Protein AF-A0A9D4HW68-F1 (afdb_monomer)

Structure (mmCIF, N/CA/C/O backbone):
data_AF-A0A9D4HW68-F1
#
_entry.id   AF-A0A9D4HW68-F1
#
loop_
_atom_site.group_PDB
_atom_site.id
_atom_site.type_symbol
_atom_site.label_atom_id
_atom_site.label_alt_id
_atom_site.label_comp_id
_atom_site.label_asym_id
_atom_site.label_entity_id
_atom_site.label_seq_id
_atom_site.pdbx_PDB_ins_code
_atom_site.Cartn_x
_atom_site.Cartn_y
_atom_site.Cartn_z
_atom_site.occupancy
_atom_site.B_iso_or_equiv
_atom_site.auth_seq_id
_atom_site.auth_comp_id
_atom_site.auth_asym_id
_atom_site.auth_atom_id
_atom_site.pdbx_PDB_model_num
ATOM 1 N N . MET A 1 1 ? -2.880 14.284 8.108 1.00 60.56 1 MET A N 1
ATOM 2 C CA . MET A 1 1 ? -2.628 14.712 6.716 1.00 60.56 1 MET A CA 1
ATOM 3 C C . MET A 1 1 ? -1.375 14.032 6.168 1.00 60.56 1 MET A C 1
ATOM 5 O O . MET A 1 1 ? -1.519 13.169 5.321 1.00 60.56 1 MET A O 1
ATOM 9 N N . PHE A 1 2 ? -0.186 14.292 6.727 1.00 69.06 2 PHE A N 1
ATOM 10 C CA . PHE A 1 2 ? 1.094 13.777 6.205 1.00 69.06 2 PHE A CA 1
ATOM 11 C C . PHE A 1 2 ? 1.232 12.243 6.124 1.00 69.06 2 PHE A C 1
ATOM 13 O O . PHE A 1 2 ? 1.839 11.747 5.183 1.00 69.06 2 PHE A O 1
ATOM 20 N N . LEU A 1 3 ? 0.624 11.479 7.042 1.00 68.94 3 LEU A N 1
ATOM 21 C CA . LEU A 1 3 ? 0.667 10.005 7.008 1.00 68.94 3 LEU A CA 1
ATOM 22 C C . LEU A 1 3 ? -0.095 9.397 5.819 1.00 68.94 3 LEU A C 1
ATOM 24 O O . LEU A 1 3 ? 0.363 8.430 5.222 1.00 68.94 3 LEU A O 1
ATOM 28 N N . LEU A 1 4 ? -1.231 9.990 5.441 1.00 70.19 4 LEU A N 1
ATOM 29 C CA . LEU A 1 4 ? -2.014 9.549 4.279 1.00 70.19 4 LEU A CA 1
ATOM 30 C C . LEU A 1 4 ? -1.253 9.823 2.988 1.00 70.19 4 LEU A C 1
ATOM 32 O O . LEU A 1 4 ? -1.194 8.984 2.095 1.00 70.19 4 LEU A O 1
ATOM 36 N N . THR A 1 5 ? -0.625 10.996 2.927 1.00 74.44 5 THR A N 1
ATOM 37 C CA . THR A 1 5 ? 0.241 11.381 1.821 1.00 74.44 5 THR A CA 1
ATOM 38 C C . THR A 1 5 ? 1.431 10.426 1.715 1.00 74.44 5 THR A C 1
ATOM 40 O O . THR A 1 5 ? 1.705 9.940 0.628 1.00 74.44 5 THR A O 1
ATOM 43 N N . GLY A 1 6 ? 2.088 10.074 2.825 1.00 79.12 6 GLY A N 1
ATOM 44 C CA . GLY A 1 6 ? 3.219 9.138 2.826 1.00 79.12 6 GLY A CA 1
ATOM 45 C C . GLY A 1 6 ? 2.871 7.749 2.280 1.00 79.12 6 GLY A C 1
ATOM 46 O O . 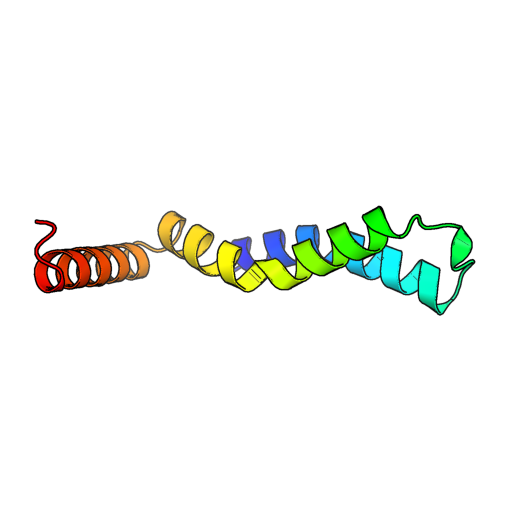GLY A 1 6 ? 3.577 7.236 1.417 1.00 79.12 6 GLY A O 1
ATOM 47 N N . VAL A 1 7 ? 1.749 7.166 2.715 1.00 79.19 7 VAL A N 1
ATOM 48 C CA . VAL A 1 7 ? 1.295 5.856 2.209 1.00 79.19 7 VAL A CA 1
ATOM 49 C C . VAL A 1 7 ? 0.918 5.927 0.728 1.00 79.19 7 VAL A C 1
ATOM 51 O O . VAL A 1 7 ? 1.247 5.015 -0.026 1.00 79.19 7 VAL A O 1
ATOM 54 N N . ASN A 1 8 ? 0.303 7.031 0.287 1.00 79.44 8 ASN A N 1
ATOM 55 C CA . ASN A 1 8 ? 0.010 7.262 -1.126 1.00 79.44 8 ASN A CA 1
ATOM 56 C C . ASN A 1 8 ? 1.277 7.190 -1.987 1.00 79.44 8 ASN A C 1
ATOM 58 O O . ASN A 1 8 ? 1.300 6.461 -2.970 1.00 79.44 8 ASN A O 1
ATOM 62 N N . TRP A 1 9 ? 2.346 7.887 -1.596 1.00 82.44 9 TRP A N 1
ATOM 63 C CA . TRP A 1 9 ? 3.602 7.859 -2.349 1.00 82.44 9 TRP A CA 1
ATOM 64 C C . TRP A 1 9 ? 4.200 6.453 -2.423 1.00 82.44 9 TRP A C 1
ATOM 66 O O . TRP A 1 9 ? 4.645 6.045 -3.491 1.00 82.44 9 TRP A O 1
ATOM 76 N N . ILE A 1 10 ? 4.157 5.677 -1.339 1.00 83.31 10 ILE A N 1
ATOM 77 C CA . ILE A 1 10 ? 4.714 4.315 -1.316 1.00 83.31 10 ILE A CA 1
ATOM 78 C C . ILE A 1 10 ? 3.931 3.367 -2.232 1.00 83.31 10 ILE A C 1
ATOM 80 O O . ILE A 1 10 ? 4.534 2.564 -2.936 1.00 83.31 10 ILE A O 1
ATOM 84 N N . VAL A 1 11 ? 2.602 3.469 -2.249 1.00 83.94 11 VAL A N 1
ATOM 85 C CA . VAL A 1 11 ? 1.743 2.596 -3.065 1.00 83.94 11 VAL A CA 1
ATOM 86 C C . VAL A 1 11 ? 1.759 3.005 -4.543 1.00 83.94 11 VAL A C 1
ATOM 88 O O . VAL A 1 11 ? 1.761 2.144 -5.420 1.00 83.94 11 VAL A O 1
ATOM 91 N N . TRP A 1 12 ? 1.813 4.306 -4.838 1.00 86.31 12 TRP A N 1
ATOM 92 C CA . TRP A 1 12 ? 1.779 4.813 -6.213 1.00 86.31 12 TRP A CA 1
ATOM 93 C C . TRP A 1 12 ? 3.133 4.813 -6.918 1.00 86.31 12 TRP A C 1
ATOM 95 O O . TRP A 1 12 ? 3.158 4.722 -8.142 1.00 86.31 12 TRP A O 1
ATOM 105 N N . THR A 1 13 ? 4.256 4.892 -6.196 1.00 89.94 13 THR A N 1
ATOM 106 C CA . THR A 1 13 ? 5.588 4.937 -6.830 1.00 89.94 13 THR A CA 1
ATOM 107 C C . THR A 1 13 ? 5.884 3.689 -7.674 1.00 89.94 13 THR A C 1
ATOM 109 O O . THR A 1 13 ? 6.270 3.857 -8.830 1.00 89.94 13 THR A O 1
ATOM 112 N N . PRO A 1 14 ? 5.653 2.449 -7.193 1.00 89.31 14 PRO A N 1
ATOM 113 C CA . PRO A 1 14 ? 5.853 1.250 -8.007 1.00 89.31 14 PRO A CA 1
ATOM 114 C C . PRO A 1 14 ? 4.979 1.239 -9.265 1.00 89.31 14 PRO A C 1
ATOM 116 O O . PRO A 1 14 ? 5.465 0.924 -10.347 1.00 89.31 14 PRO A O 1
ATOM 119 N N . TYR A 1 15 ? 3.710 1.643 -9.138 1.00 88.94 15 TYR A N 1
ATOM 120 C CA . TYR A 1 15 ? 2.791 1.739 -10.273 1.00 88.94 15 TYR A CA 1
ATOM 121 C C . TYR A 1 15 ? 3.241 2.785 -11.298 1.00 88.94 15 TYR A C 1
ATOM 123 O O . TYR A 1 15 ? 3.221 2.516 -12.498 1.00 88.94 15 TYR A O 1
ATOM 131 N N . ALA A 1 16 ? 3.689 3.958 -10.842 1.00 89.31 16 ALA A N 1
ATOM 132 C CA . ALA A 1 16 ? 4.204 5.001 -11.718 1.00 89.31 16 ALA A CA 1
ATOM 133 C C . ALA A 1 16 ? 5.440 4.511 -12.482 1.00 89.31 16 ALA A C 1
ATOM 135 O O . ALA A 1 16 ? 5.478 4.631 -13.701 1.00 89.31 16 ALA A O 1
ATOM 136 N N . VAL A 1 17 ? 6.407 3.892 -11.797 1.00 91.06 17 VAL A N 1
ATOM 137 C CA . VAL A 1 17 ? 7.614 3.333 -12.429 1.00 91.06 17 VAL A CA 1
ATOM 138 C C . VAL A 1 17 ? 7.254 2.286 -13.484 1.00 91.06 17 VAL A C 1
ATOM 140 O O . VAL A 1 17 ? 7.729 2.381 -14.612 1.00 91.06 17 VAL A O 1
ATOM 143 N N . VAL A 1 18 ? 6.373 1.336 -13.159 1.00 91.12 18 VAL A N 1
ATOM 144 C CA . VAL A 1 18 ? 5.914 0.315 -14.115 1.00 91.12 18 VAL A CA 1
ATOM 145 C C . VAL A 1 18 ? 5.204 0.948 -15.314 1.00 91.12 18 VAL A C 1
ATOM 147 O O . VAL A 1 18 ? 5.478 0.576 -16.453 1.00 91.12 18 VAL A O 1
ATOM 150 N N . SER A 1 19 ? 4.352 1.946 -15.077 1.00 89.06 19 SER A N 1
ATOM 151 C CA . SER A 1 19 ? 3.650 2.669 -16.143 1.00 89.06 19 SER A CA 1
ATOM 152 C C . SER A 1 19 ? 4.620 3.428 -17.054 1.00 89.06 19 SER A C 1
ATOM 154 O O . SER A 1 19 ? 4.441 3.434 -18.267 1.00 89.06 19 SER A O 1
ATOM 156 N N . PHE A 1 20 ? 5.674 4.033 -16.495 1.00 93.06 20 PHE A N 1
ATOM 157 C CA . PHE A 1 20 ? 6.721 4.703 -17.270 1.00 93.06 20 PHE A CA 1
ATOM 158 C C . PHE A 1 20 ? 7.526 3.716 -18.124 1.00 93.06 20 PHE A C 1
ATOM 160 O O . PHE A 1 20 ? 7.798 4.011 -19.286 1.00 93.06 20 PHE A O 1
ATOM 167 N N . ILE A 1 21 ? 7.875 2.546 -17.577 1.00 91.38 21 ILE A N 1
ATOM 168 C CA . ILE A 1 21 ? 8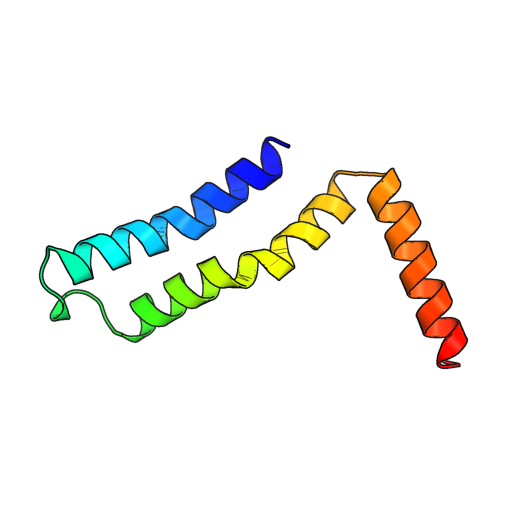.594 1.500 -18.319 1.00 91.38 21 ILE A CA 1
ATOM 169 C C . ILE A 1 21 ? 7.742 0.983 -19.481 1.00 91.38 21 ILE A C 1
ATOM 171 O O . ILE A 1 21 ? 8.249 0.869 -20.588 1.00 91.38 21 ILE A O 1
ATOM 175 N N . GLN A 1 22 ? 6.447 0.742 -19.270 1.00 87.50 22 GLN A N 1
ATOM 176 C CA . GLN A 1 22 ? 5.560 0.293 -20.348 1.00 87.50 22 GLN A CA 1
ATOM 177 C C . GLN A 1 22 ? 5.293 1.367 -21.406 1.00 87.50 22 GLN A C 1
ATOM 179 O O . GLN A 1 22 ? 5.119 1.041 -22.575 1.00 87.50 22 GLN A O 1
ATOM 184 N N . ALA A 1 23 ? 5.234 2.642 -21.010 1.00 88.56 23 ALA A N 1
ATOM 185 C CA . ALA A 1 23 ? 4.918 3.734 -21.927 1.00 88.56 23 ALA A CA 1
ATOM 186 C C . ALA A 1 23 ? 6.115 4.185 -22.781 1.00 88.56 23 ALA A C 1
ATOM 188 O O . ALA A 1 23 ? 5.920 4.603 -23.920 1.00 88.56 23 ALA A O 1
ATOM 189 N N . PHE A 1 24 ? 7.333 4.146 -22.230 1.00 92.06 24 PHE A N 1
ATOM 190 C CA . PHE A 1 24 ? 8.527 4.720 -22.869 1.00 92.06 24 PHE A CA 1
ATOM 191 C C . PHE A 1 24 ? 9.706 3.746 -23.006 1.00 92.06 24 PHE A C 1
ATOM 193 O O . PHE A 1 24 ? 10.669 4.066 -23.702 1.00 92.06 24 PHE A O 1
ATOM 200 N N . GLY A 1 25 ? 9.671 2.606 -22.318 1.00 87.12 25 GLY A N 1
ATOM 201 C CA . GLY A 1 25 ? 10.696 1.565 -22.363 1.00 87.12 25 GLY A CA 1
ATOM 202 C C . GLY A 1 25 ? 10.260 0.358 -23.191 1.00 87.12 25 GLY A C 1
ATOM 203 O O . GLY A 1 25 ? 9.463 0.481 -24.117 1.00 87.12 25 GLY A O 1
ATOM 204 N N . ASP A 1 26 ? 10.804 -0.810 -22.853 1.00 87.25 26 ASP A N 1
ATOM 205 C CA . ASP A 1 26 ? 10.406 -2.087 -23.449 1.00 87.25 26 ASP A CA 1
ATOM 206 C C . ASP A 1 26 ? 9.162 -2.646 -22.722 1.00 87.25 26 ASP A C 1
ATOM 208 O O . ASP A 1 26 ? 9.268 -2.994 -21.539 1.00 87.25 26 ASP A O 1
ATOM 212 N N . PRO A 1 27 ? 7.991 -2.747 -23.376 1.00 78.50 27 PRO A N 1
ATOM 213 C CA . PRO A 1 27 ? 6.767 -3.248 -22.751 1.00 78.50 27 PRO A CA 1
ATOM 214 C C . PRO A 1 27 ? 6.873 -4.704 -22.281 1.00 78.50 27 PRO A C 1
ATOM 216 O O . PRO A 1 27 ? 6.258 -5.059 -21.275 1.00 78.50 27 PRO A O 1
ATOM 219 N N . ASP A 1 28 ? 7.686 -5.526 -22.952 1.00 84.94 28 ASP A N 1
ATOM 220 C CA . ASP A 1 28 ? 7.842 -6.952 -22.636 1.00 84.94 28 ASP A CA 1
ATOM 221 C C . ASP A 1 28 ? 8.786 -7.187 -21.445 1.00 84.94 28 ASP A C 1
ATOM 223 O O . ASP A 1 28 ? 8.857 -8.287 -20.891 1.00 84.94 28 ASP A O 1
ATOM 227 N N . SER A 1 29 ? 9.481 -6.136 -20.996 1.00 88.75 29 SER A N 1
ATOM 228 C CA . SER A 1 29 ? 10.384 -6.198 -19.843 1.00 88.75 29 SER A CA 1
ATOM 229 C C . SER A 1 29 ? 9.658 -6.339 -18.501 1.00 88.75 29 SER A C 1
ATOM 231 O O . SER A 1 29 ? 10.261 -6.783 -17.519 1.00 88.75 29 SER A O 1
ATOM 233 N N . VAL A 1 30 ? 8.366 -5.988 -18.438 1.00 88.56 30 VAL A N 1
ATOM 234 C CA . VAL A 1 30 ? 7.551 -6.103 -17.223 1.00 88.56 30 VAL A CA 1
ATOM 235 C C . VAL A 1 30 ? 6.529 -7.228 -17.385 1.00 88.56 30 VAL A C 1
ATOM 237 O O . VAL A 1 30 ? 5.596 -7.106 -18.176 1.00 88.56 30 VAL A O 1
ATOM 240 N N . PRO A 1 31 ? 6.620 -8.301 -16.580 1.00 90.12 31 PRO A N 1
ATOM 241 C CA . PRO A 1 31 ? 5.599 -9.336 -16.543 1.00 90.12 31 PRO A CA 1
ATOM 242 C C . PRO A 1 31 ? 4.201 -8.771 -16.263 1.00 90.12 31 PRO A C 1
ATOM 244 O O . PRO A 1 31 ? 4.012 -7.985 -15.331 1.00 90.12 31 PRO A O 1
ATOM 247 N N . LEU A 1 32 ? 3.198 -9.258 -17.000 1.00 89.00 32 LEU A N 1
ATOM 248 C CA . LEU A 1 32 ? 1.803 -8.813 -16.882 1.00 89.00 32 LEU A CA 1
ATOM 249 C C . LEU A 1 32 ? 1.274 -8.856 -15.439 1.00 89.00 32 LEU A C 1
ATOM 251 O O . LEU A 1 32 ? 0.581 -7.945 -14.998 1.00 89.00 32 LEU A O 1
ATOM 255 N N . TRP A 1 33 ? 1.639 -9.880 -14.666 1.00 91.31 33 TRP A N 1
ATOM 256 C CA . TRP A 1 33 ? 1.192 -10.004 -13.277 1.00 91.31 33 TRP A CA 1
ATOM 257 C C . TRP A 1 33 ? 1.736 -8.888 -12.369 1.00 91.31 33 TRP A C 1
ATOM 259 O O . TRP A 1 33 ? 1.051 -8.485 -11.433 1.00 91.31 33 TRP A O 1
ATOM 269 N N . ILE A 1 34 ? 2.929 -8.348 -12.651 1.00 90.69 34 ILE A N 1
ATOM 270 C CA . ILE A 1 34 ? 3.506 -7.208 -11.917 1.00 90.69 34 ILE A CA 1
ATOM 271 C C . ILE A 1 34 ? 2.764 -5.921 -12.282 1.00 90.69 34 ILE A C 1
ATOM 273 O O . ILE A 1 34 ? 2.451 -5.110 -11.405 1.00 90.69 34 ILE A O 1
ATOM 277 N N . ALA A 1 35 ? 2.450 -5.747 -13.566 1.00 89.06 35 ALA A N 1
ATOM 278 C CA . ALA A 1 35 ? 1.655 -4.625 -14.049 1.00 89.06 35 ALA A CA 1
ATOM 279 C C . ALA A 1 35 ? 0.275 -4.582 -13.380 1.00 89.06 35 ALA A C 1
ATOM 281 O O . ALA A 1 35 ? -0.096 -3.580 -12.770 1.00 89.06 35 ALA A O 1
ATOM 282 N N . GLU A 1 36 ? -0.442 -5.703 -13.404 1.00 91.38 36 GLU A N 1
ATOM 283 C CA . GLU A 1 36 ? -1.773 -5.821 -12.809 1.00 91.38 36 GLU A CA 1
ATOM 284 C C . GLU A 1 36 ? -1.745 -5.667 -11.286 1.00 91.38 36 GLU A C 1
ATOM 286 O O . GLU A 1 36 ? -2.594 -4.987 -10.700 1.00 91.38 36 GLU A O 1
ATOM 291 N N . PHE A 1 37 ? -0.742 -6.250 -10.625 1.00 91.19 37 PHE A N 1
ATOM 292 C CA . PHE A 1 37 ? -0.588 -6.136 -9.179 1.00 91.19 37 PHE A CA 1
ATOM 293 C C . PHE A 1 37 ? -0.363 -4.684 -8.745 1.00 91.19 37 PHE A C 1
ATOM 295 O O . PHE A 1 37 ? -1.052 -4.192 -7.851 1.00 91.19 37 PHE A O 1
ATOM 302 N N . THR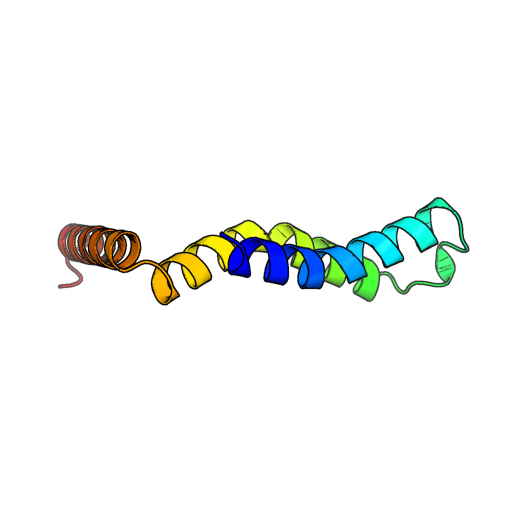 A 1 38 ? 0.566 -3.975 -9.392 1.00 89.31 38 THR A N 1
ATOM 303 C CA . THR A 1 38 ? 0.871 -2.576 -9.053 1.00 89.31 38 THR A CA 1
ATOM 304 C C . THR A 1 38 ? -0.295 -1.640 -9.378 1.00 89.31 38 THR A C 1
ATOM 306 O O . THR A 1 38 ? -0.611 -0.761 -8.574 1.00 89.31 38 THR A O 1
ATOM 309 N N . ALA A 1 39 ? -1.006 -1.875 -10.483 1.00 88.38 39 ALA A N 1
ATOM 310 C CA . ALA A 1 39 ? -2.221 -1.141 -10.832 1.00 88.38 39 ALA A CA 1
ATOM 311 C C . ALA A 1 39 ? -3.348 -1.356 -9.810 1.00 88.38 39 ALA A C 1
ATOM 313 O O . ALA A 1 39 ? -4.007 -0.405 -9.382 1.00 88.38 39 ALA A O 1
ATOM 314 N N . THR A 1 40 ? -3.558 -2.600 -9.379 1.00 88.62 40 THR A N 1
ATOM 315 C CA . THR A 1 40 ? -4.588 -2.943 -8.388 1.00 88.62 40 THR A CA 1
ATOM 316 C C . THR A 1 40 ? -4.244 -2.378 -7.012 1.00 88.62 40 THR A C 1
ATOM 318 O O . THR A 1 40 ? -5.119 -1.829 -6.340 1.00 88.62 40 THR A O 1
ATOM 321 N N . ALA A 1 41 ? -2.970 -2.428 -6.613 1.00 86.38 41 ALA A N 1
ATOM 322 C CA . ALA A 1 41 ? -2.491 -1.824 -5.373 1.00 86.38 41 ALA A CA 1
ATOM 323 C C . ALA A 1 41 ? -2.715 -0.302 -5.350 1.00 86.38 41 ALA A C 1
ATOM 325 O O . ALA A 1 41 ? -3.199 0.228 -4.352 1.00 86.38 41 ALA A O 1
ATOM 326 N N . ALA A 1 42 ? -2.456 0.402 -6.458 1.00 85.62 42 ALA A N 1
ATOM 327 C CA . ALA A 1 4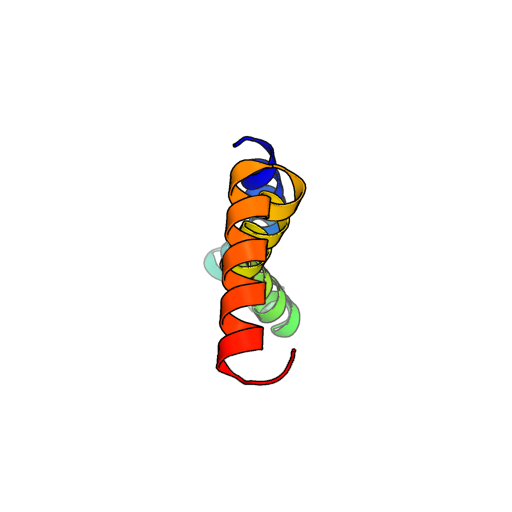2 ? -2.759 1.831 -6.574 1.00 85.62 42 ALA A CA 1
ATOM 328 C C . ALA A 1 42 ? -4.264 2.121 -6.417 1.00 85.62 42 ALA A C 1
ATOM 330 O O . ALA A 1 42 ? -4.661 3.025 -5.679 1.00 85.62 42 ALA A O 1
ATOM 331 N N . LYS A 1 43 ? -5.128 1.306 -7.036 1.00 85.62 43 LYS A N 1
ATOM 332 C CA . LYS A 1 43 ? -6.592 1.445 -6.927 1.00 85.62 43 LYS A CA 1
ATOM 333 C C . LYS A 1 43 ? -7.136 1.109 -5.535 1.00 85.62 43 LYS A C 1
ATOM 335 O O . LYS A 1 43 ? -8.176 1.641 -5.145 1.00 85.62 43 LYS A O 1
ATOM 340 N N . SER A 1 44 ? -6.441 0.285 -4.749 1.00 86.50 44 SER A N 1
ATOM 341 C CA . SER A 1 44 ? -6.884 -0.117 -3.405 1.00 86.50 44 SER A CA 1
ATOM 342 C C . SER A 1 44 ? -6.790 1.006 -2.361 1.00 86.50 44 SER A C 1
ATOM 344 O O . SER A 1 44 ? -7.094 0.799 -1.186 1.00 86.50 44 SER A O 1
ATOM 346 N N . GLN A 1 45 ? -6.394 2.215 -2.758 1.00 79.50 45 GLN A N 1
ATOM 347 C CA . GLN A 1 45 ? -6.295 3.375 -1.879 1.00 79.50 45 GLN A CA 1
ATOM 348 C C . GLN A 1 45 ? -7.613 3.751 -1.188 1.00 79.50 45 GLN A C 1
ATOM 350 O O . GLN A 1 45 ? -7.606 4.252 -0.061 1.00 79.50 45 GLN A O 1
ATOM 355 N N . VAL A 1 46 ? -8.748 3.429 -1.813 1.00 82.75 46 VAL A N 1
ATOM 356 C CA . VAL A 1 46 ? -10.081 3.574 -1.208 1.00 82.75 46 VAL A CA 1
ATOM 357 C C . VAL A 1 46 ? -10.245 2.757 0.082 1.00 82.75 46 VAL A C 1
ATOM 359 O O . VAL A 1 46 ? -11.013 3.155 0.951 1.00 82.75 46 VAL A O 1
ATOM 362 N N . VAL A 1 47 ? -9.486 1.666 0.244 1.00 85.94 47 VAL A N 1
ATOM 363 C CA . VAL A 1 47 ? -9.469 0.818 1.449 1.00 85.94 47 VAL A CA 1
ATOM 364 C C . VAL A 1 47 ? -8.479 1.350 2.488 1.00 85.94 47 VAL A C 1
ATOM 366 O O . VAL A 1 47 ? -8.785 1.398 3.680 1.00 85.94 47 VAL A O 1
ATOM 369 N N . TRP A 1 48 ? -7.300 1.800 2.048 1.00 83.12 48 TRP A N 1
ATOM 370 C CA . TRP A 1 48 ? -6.250 2.305 2.940 1.00 83.12 48 TRP A CA 1
ATOM 371 C C . TRP A 1 48 ? -6.655 3.588 3.674 1.00 83.12 48 TRP A C 1
ATOM 373 O O . TRP A 1 48 ? -6.317 3.767 4.846 1.00 83.12 48 TRP A O 1
ATOM 383 N N . ASN A 1 49 ? -7.424 4.457 3.018 1.00 83.75 49 ASN A N 1
ATOM 384 C CA . ASN A 1 49 ? -7.851 5.736 3.580 1.00 83.75 49 ASN A CA 1
ATOM 385 C C . ASN A 1 49 ? -8.662 5.564 4.893 1.00 83.75 49 ASN A C 1
ATOM 387 O O . ASN A 1 49 ? -8.197 6.055 5.928 1.00 83.75 49 ASN A O 1
ATOM 391 N N . PRO A 1 50 ? -9.802 4.836 4.932 1.00 83.94 50 PRO A N 1
ATOM 392 C CA . PRO A 1 50 ? -10.547 4.576 6.170 1.00 83.94 50 PRO A CA 1
ATOM 393 C C . PRO A 1 50 ? -9.720 3.930 7.289 1.00 83.94 50 PRO A C 1
ATOM 395 O O . PRO A 1 50 ? -9.865 4.319 8.448 1.00 83.94 50 PRO A O 1
ATOM 398 N N . ILE A 1 51 ? -8.829 2.984 6.959 1.00 86.06 51 ILE A N 1
ATOM 399 C CA . ILE A 1 51 ? -7.971 2.290 7.936 1.00 86.06 51 ILE A CA 1
ATOM 400 C C . ILE A 1 51 ? -7.049 3.290 8.644 1.00 86.06 51 ILE A C 1
ATOM 402 O O . ILE A 1 51 ? -6.985 3.331 9.877 1.00 86.06 51 ILE A O 1
ATOM 406 N N . ILE A 1 52 ? -6.375 4.148 7.875 1.00 85.31 52 ILE A N 1
ATOM 407 C CA . ILE A 1 52 ? -5.468 5.164 8.416 1.00 85.31 52 ILE A CA 1
ATOM 408 C C . ILE A 1 52 ? -6.251 6.206 9.222 1.00 85.31 52 ILE A C 1
ATOM 410 O O . ILE A 1 52 ? -5.807 6.602 10.304 1.00 85.31 52 ILE A O 1
ATOM 414 N N . TYR A 1 53 ? -7.427 6.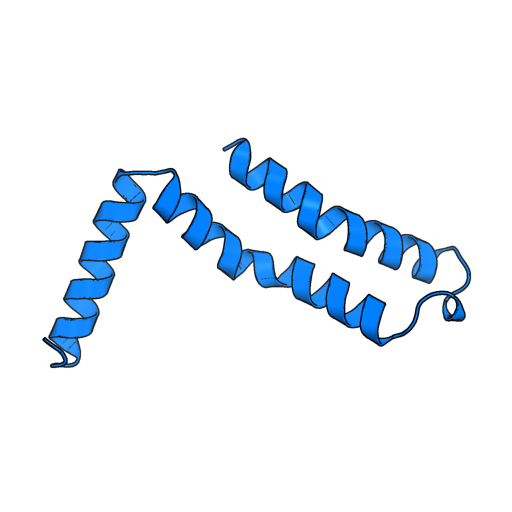639 8.755 1.00 83.69 53 TYR A N 1
ATOM 415 C CA . TYR A 1 53 ? -8.264 7.581 9.505 1.00 83.69 53 TYR A CA 1
ATOM 416 C C . TYR A 1 53 ? -8.747 6.999 10.835 1.00 83.69 53 TYR A C 1
ATOM 418 O O . TYR A 1 53 ? -8.705 7.698 11.847 1.00 83.69 53 TYR A O 1
ATOM 426 N N . ASN A 1 54 ? -9.141 5.726 10.865 1.00 84.38 54 ASN A N 1
ATOM 427 C CA . ASN A 1 54 ? -9.560 5.051 12.090 1.00 84.38 54 ASN A CA 1
ATOM 428 C C . ASN A 1 54 ? -8.417 4.943 13.119 1.00 84.38 54 ASN A C 1
ATOM 430 O O . ASN A 1 54 ? -8.634 5.123 14.318 1.00 84.38 54 ASN A O 1
ATOM 434 N N . GLY A 1 55 ? -7.183 4.708 12.660 1.00 83.12 55 GLY A N 1
ATOM 435 C CA . GLY A 1 55 ? -6.002 4.664 13.529 1.00 83.12 55 GLY A CA 1
ATOM 436 C C . GLY A 1 55 ? -5.544 6.038 14.031 1.00 83.12 55 GLY A C 1
ATOM 437 O O . GLY A 1 55 ? -5.102 6.165 15.172 1.00 83.12 55 GLY A O 1
ATOM 438 N N . THR A 1 56 ? -5.665 7.081 13.204 1.00 84.31 56 THR A N 1
ATOM 439 C CA . THR A 1 56 ? -5.039 8.393 13.462 1.00 84.31 56 THR A CA 1
ATOM 440 C C . THR A 1 56 ? -5.997 9.471 13.966 1.00 84.31 56 THR A C 1
ATOM 442 O O . THR A 1 56 ? -5.555 10.423 14.609 1.00 84.31 56 THR A O 1
ATOM 445 N N . ASN A 1 57 ? -7.305 9.353 13.717 1.00 86.81 57 ASN A N 1
ATOM 446 C CA . ASN A 1 57 ? -8.287 10.382 14.053 1.00 86.81 57 ASN A CA 1
ATOM 447 C C . ASN A 1 57 ? -9.358 9.858 15.021 1.00 86.81 57 ASN A C 1
ATOM 449 O O . ASN A 1 57 ? -10.252 9.095 14.654 1.00 86.81 57 ASN A O 1
ATOM 453 N N . LYS A 1 58 ? -9.322 10.356 16.266 1.00 84.44 58 LYS A N 1
ATOM 454 C CA . LYS A 1 58 ? -10.282 9.986 17.319 1.00 84.44 58 LYS A CA 1
ATOM 455 C C . LYS A 1 58 ? -11.739 10.301 16.949 1.00 84.44 58 LYS A C 1
ATOM 457 O O . LYS A 1 58 ? -12.612 9.505 17.276 1.00 84.44 58 LYS A O 1
ATOM 462 N N . LYS A 1 59 ? -12.010 11.428 16.275 1.00 84.88 59 LYS A N 1
ATOM 463 C CA . LYS A 1 59 ? -13.375 11.828 15.875 1.00 84.88 59 LYS A CA 1
ATOM 464 C C . LYS A 1 59 ? -13.932 10.903 14.798 1.00 84.88 59 LYS A C 1
ATOM 466 O O . LYS A 1 59 ? -15.059 10.438 14.924 1.00 84.88 59 LYS A O 1
ATOM 471 N N . PHE A 1 60 ? -13.114 10.596 13.792 1.00 88.12 60 PHE A N 1
ATOM 472 C CA . PHE A 1 60 ? -13.483 9.649 12.739 1.00 88.12 60 PHE A CA 1
ATOM 473 C C . PHE A 1 60 ? -13.770 8.266 13.322 1.00 88.12 60 PHE A C 1
ATOM 475 O O . PHE A 1 60 ? -14.801 7.679 13.028 1.00 88.12 60 PHE A O 1
ATOM 482 N N . ARG A 1 61 ? -12.904 7.786 14.220 1.00 89.25 61 ARG A N 1
ATOM 483 C CA . ARG A 1 61 ? -13.080 6.501 14.899 1.00 89.25 61 ARG A CA 1
ATOM 484 C C . ARG A 1 61 ? -14.383 6.418 15.696 1.00 89.25 61 ARG A C 1
ATOM 486 O O . ARG A 1 61 ? -15.079 5.416 15.615 1.00 89.25 61 ARG A O 1
ATOM 493 N N . MET A 1 62 ? -14.725 7.461 16.454 1.00 89.25 62 MET A N 1
ATOM 494 C CA . MET A 1 62 ? -15.986 7.495 17.207 1.00 89.25 62 MET A CA 1
ATOM 495 C C . MET A 1 62 ? -17.204 7.440 16.278 1.00 89.25 62 MET A C 1
ATOM 497 O O . MET A 1 62 ? -18.100 6.634 16.510 1.00 89.25 62 MET A O 1
ATOM 501 N N . ALA A 1 63 ? -17.206 8.230 15.202 1.00 89.12 63 ALA A N 1
ATOM 502 C CA . ALA A 1 63 ? -18.277 8.197 14.206 1.00 89.12 63 ALA A CA 1
ATOM 503 C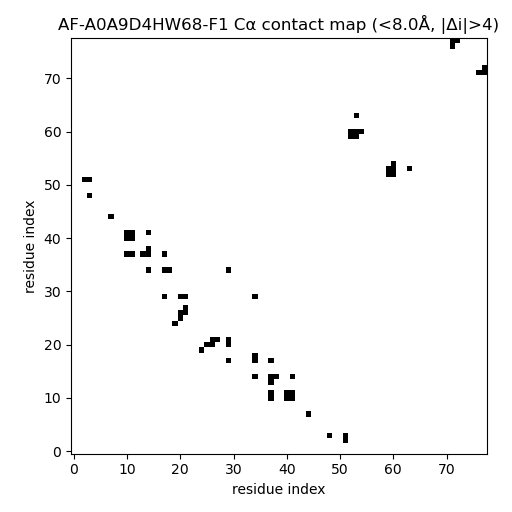 C . ALA A 1 63 ? -18.363 6.835 13.493 1.00 89.12 63 ALA A C 1
ATOM 505 O O . ALA A 1 63 ? -19.452 6.305 13.297 1.00 89.12 63 ALA A O 1
ATOM 506 N N . PHE A 1 64 ? -17.218 6.234 13.158 1.00 89.75 64 PHE A N 1
ATOM 507 C CA . PHE A 1 64 ? -17.148 4.921 12.522 1.00 89.75 64 PHE A CA 1
ATOM 508 C C . PHE A 1 64 ? -17.770 3.829 13.401 1.00 89.75 64 PHE A C 1
ATOM 510 O O . PHE A 1 64 ? -18.593 3.056 12.920 1.00 89.75 64 PHE A O 1
ATOM 517 N N . TYR A 1 65 ? -17.444 3.798 14.698 1.00 87.56 65 TYR A N 1
ATOM 518 C CA . TYR A 1 65 ? -18.055 2.842 15.625 1.00 87.56 65 TYR A CA 1
ATOM 519 C C . TYR A 1 65 ? -19.556 3.066 15.801 1.00 87.56 65 TYR A C 1
ATOM 521 O O . TYR A 1 65 ? -20.299 2.092 15.858 1.00 87.56 65 TYR A O 1
ATOM 529 N N . GLN A 1 66 ? -20.014 4.318 15.851 1.00 90.06 66 GLN A N 1
ATOM 530 C CA . GLN A 1 66 ? -21.446 4.617 15.929 1.00 90.06 66 GLN A CA 1
ATOM 531 C C . GLN A 1 66 ? -22.202 4.077 14.712 1.00 90.06 66 GLN A C 1
ATOM 533 O O . GLN A 1 66 ? -23.218 3.412 14.886 1.00 90.06 66 GLN A O 1
ATOM 538 N N . VAL A 1 67 ? -21.676 4.303 13.503 1.00 90.44 67 VAL A N 1
ATOM 539 C CA . VAL A 1 67 ? -22.269 3.794 12.256 1.00 90.44 67 VAL A CA 1
ATOM 540 C C . VAL A 1 67 ? -22.227 2.267 12.195 1.00 90.44 67 VAL A C 1
ATOM 542 O O . VAL A 1 67 ? -23.203 1.637 11.787 1.00 90.44 67 VAL A O 1
ATOM 545 N N . LEU A 1 68 ? -21.117 1.652 12.610 1.00 88.56 68 LEU A N 1
ATOM 546 C CA . LEU A 1 68 ? -20.984 0.197 12.631 1.00 88.56 68 LEU A CA 1
ATOM 547 C C . LEU A 1 68 ? -22.017 -0.431 13.575 1.00 88.56 68 LEU A C 1
ATOM 549 O O . LEU A 1 68 ? -22.760 -1.316 13.163 1.00 88.56 68 LEU A O 1
ATOM 553 N N . VAL A 1 69 ? -22.109 0.069 14.810 1.00 88.69 69 VAL A N 1
ATOM 554 C CA . VAL A 1 69 ? -23.070 -0.418 15.809 1.00 88.69 69 VAL A CA 1
ATOM 555 C C . VAL A 1 69 ? -24.506 -0.185 15.344 1.00 88.69 69 VAL A C 1
ATOM 557 O O . VAL A 1 69 ? -25.304 -1.115 15.389 1.00 88.69 69 VAL A O 1
ATOM 560 N N . SER A 1 70 ? -24.847 1.001 14.827 1.00 88.62 70 SER A N 1
ATOM 561 C CA . SER A 1 70 ? -26.208 1.266 14.339 1.00 88.62 70 SER A CA 1
ATOM 562 C C . SER A 1 70 ? -26.607 0.343 13.186 1.00 88.62 70 SER A C 1
ATOM 564 O O . SER A 1 70 ? -27.762 -0.060 13.092 1.00 88.62 70 SER A O 1
ATOM 566 N N . THR A 1 71 ? -25.653 -0.001 12.317 1.00 89.62 71 THR A N 1
ATOM 567 C CA . THR A 1 71 ? -25.883 -0.910 11.186 1.00 89.62 71 THR A CA 1
ATOM 568 C C . THR A 1 71 ? -26.043 -2.359 11.647 1.00 89.62 71 THR A C 1
ATOM 570 O O . THR A 1 71 ? -26.874 -3.083 11.111 1.00 89.62 71 THR A O 1
ATOM 573 N N . LEU A 1 72 ? -25.284 -2.800 12.651 1.00 87.69 72 LEU A N 1
ATOM 574 C CA . LEU A 1 72 ? -25.418 -4.154 13.200 1.00 87.69 72 LEU A CA 1
ATOM 575 C C . LEU A 1 72 ? -26.747 -4.342 13.941 1.00 87.69 72 LEU A C 1
ATOM 577 O O . LEU A 1 72 ? -27.416 -5.356 13.737 1.00 87.69 72 LEU A O 1
ATOM 581 N N . VAL A 1 73 ? -27.166 -3.333 14.710 1.00 88.75 73 VAL A N 1
ATOM 582 C CA . VAL A 1 73 ? -28.479 -3.304 15.371 1.00 88.75 73 VAL A CA 1
ATOM 583 C C . VAL A 1 73 ? -29.609 -3.307 14.339 1.00 88.75 73 VAL A C 1
ATOM 585 O O . VAL A 1 73 ? -30.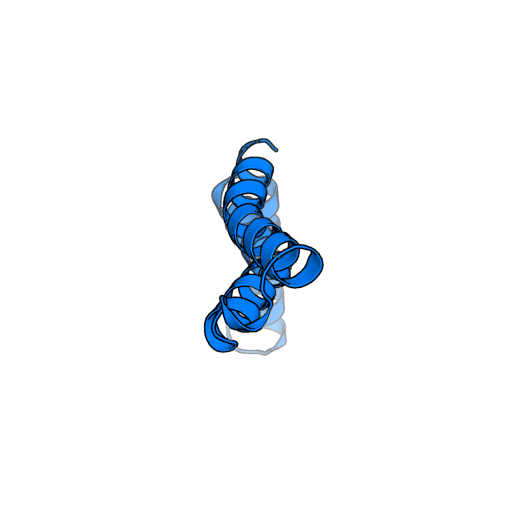578 -4.044 14.497 1.00 88.75 73 VAL A O 1
ATOM 588 N N . SER A 1 74 ? -29.490 -2.548 13.241 1.00 87.69 74 SER A N 1
ATOM 589 C CA . SER A 1 74 ? -30.530 -2.529 12.199 1.00 87.69 74 SER A CA 1
ATOM 590 C C . SER A 1 74 ? -30.684 -3.858 11.453 1.00 87.69 74 SER A C 1
ATOM 592 O O . SER A 1 74 ? -31.766 -4.141 10.945 1.00 87.69 74 SER A O 1
ATOM 594 N N . HIS A 1 75 ? -29.636 -4.685 11.416 1.00 86.25 75 HIS A N 1
ATOM 595 C CA . HIS A 1 75 ? -29.664 -6.027 10.827 1.00 86.25 75 HIS A CA 1
ATOM 596 C C . HI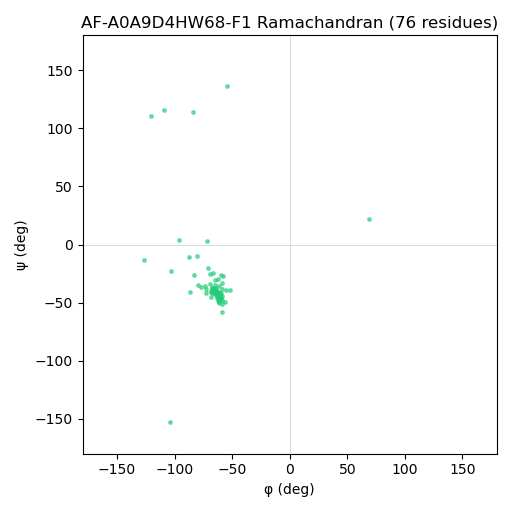S A 1 75 ? -29.917 -7.138 11.864 1.00 86.25 75 HIS A C 1
ATOM 598 O O . HIS A 1 75 ? -29.896 -8.313 11.505 1.00 86.25 75 HIS A O 1
ATOM 604 N N . GLY A 1 76 ? -30.166 -6.791 13.135 1.00 84.62 76 GLY A N 1
ATOM 605 C CA . GLY A 1 76 ? -30.500 -7.744 14.200 1.00 84.62 76 GLY A CA 1
ATOM 606 C C . GLY A 1 76 ? -29.350 -8.662 14.628 1.00 84.62 76 GLY A C 1
ATOM 607 O O . GLY A 1 76 ? -29.599 -9.745 15.151 1.00 84.62 76 GLY A O 1
ATOM 608 N N . ILE A 1 77 ? -28.098 -8.263 14.379 1.00 76.62 77 ILE A N 1
ATOM 609 C CA . ILE A 1 77 ? -26.891 -9.059 14.683 1.00 76.62 77 ILE A CA 1
ATOM 610 C C . ILE A 1 77 ? -26.396 -8.806 16.128 1.00 76.62 77 ILE A C 1
ATOM 612 O O . ILE A 1 77 ? -25.564 -9.548 16.648 1.00 76.62 77 ILE A O 1
ATOM 616 N N . THR A 1 78 ? -26.951 -7.799 16.803 1.00 61.44 78 THR A N 1
ATOM 617 C CA . THR A 1 78 ? -26.718 -7.411 18.207 1.00 61.44 78 THR A CA 1
ATOM 618 C C . THR A 1 78 ? -27.969 -6.751 18.752 1.00 61.44 78 THR A C 1
ATOM 620 O O . THR A 1 78 ? -28.329 -7.042 19.910 1.00 61.44 78 THR A O 1
#

Mean predicted aligned error: 6.96 Å

Nearest PDB structures (foldseek):
  2z73-assembly1_A  TM=8.292E-01  e=5.800E-02  unclassified
  4iji-assembly4_E  TM=6.682E-01  e=2.998E+00  Pseudomonas protegens Pf-5
  4iji-assembly1_F  TM=6.705E-01  e=2.998E+00  Pseudomonas protegens Pf-5

Sequence (78 aa):
MFLLTGVNWIVWTPYAVVSFIQAFGDPDSVPLWIAEFTATAAKSQVVWNPII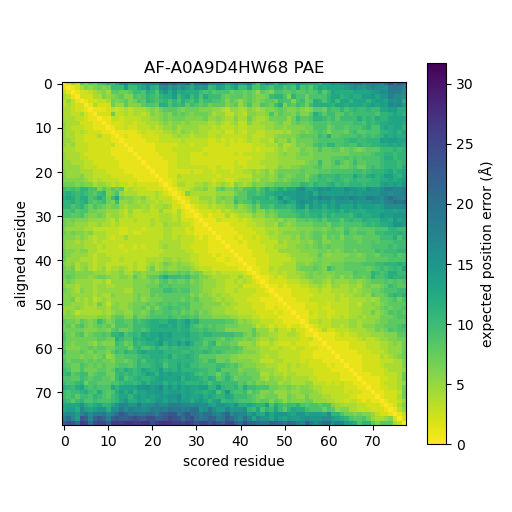YNGTNKKFRMAFYQVLVSTLVSHGIT

Secondary structure (DSSP, 8-state):
-HHHHHHHHHHHHHHHHHHHHHHHS-GGGS-HHHHHHHHHHHHTHHHHHHHHHHHH-HHHHHHHHHHHHHHHHHTT--

Radius of gyration: 18.31 Å; Cα contacts (8 Å, |Δi|>4): 36; chains: 1; bounding box: 41×25×42 Å

InterPro domains:
  IPR017452 GPCR, rhodopsin-like, 7TM [PS50262] (1-53)
  IPR050125 G-protein coupled receptor opsins [PTHR24240] (1-68)

pLDDT: mean 85.39, std 6.34, range [60.56, 93.06]

Solvent-accessible surface area (backbone atoms only — not comparable to full-atom values): 4420 Å² total; per-residue (Å²): 113,70,68,62,53,52,53,48,52,65,44,39,47,61,29,51,52,51,51,49,36,49,74,75,53,62,53,83,78,54,57,66,70,58,54,53,48,30,50,50,53,44,65,46,47,79,58,52,51,60,55,51,41,48,76,73,30,72,69,55,32,54,53,50,51,50,53,51,51,54,52,36,48,74,70,68,77,106

Foldseek 3Di:
DVVLVVVLCVLCVQQVVLVCCCVPNDVVVDDPVSNVVSVVSNVCSVVVVLVVCCVPPPVSVVVVVVVVVVVCVVVVVD

Organism: Dreissena polymorpha (NCBI:txid45954)